Protein AF-A0A5D0UVF1-F1 (afdb_monomer)

Solvent-accessible surface area (backbone atoms only — not comparable to full-atom values): 6087 Å² total; per-residue (Å²): 141,87,81,91,83,87,84,90,69,58,69,71,60,46,59,52,40,72,70,41,96,49,42,67,57,56,53,49,51,56,50,47,57,51,50,53,52,51,51,51,52,45,49,56,36,40,75,74,74,41,82,81,47,72,66,57,51,59,72,47,60,85,73,64,78,80,74,50,73,65,56,49,52,51,52,52,52,53,52,48,28,57,74,72,70,63,58,80,59,79,81,69,72,82,76,127

Sequence (96 aa):
MTKRVTVSLPDDVAAYLEREENASAAVTDALRARMDRAAATAAMLRAVGIDVTDDGVAGVRGKLSPLTAEQRAENARRRAMLRDGTWPDADSTTAA

Radius of gyration: 18.61 Å; Cα contacts (8 Å, |Δi|>4): 19; chains: 1; bounding box: 33×49×39 Å

Structure (mmCIF, N/CA/C/O backbone):
data_AF-A0A5D0UVF1-F1
#
_entry.id   AF-A0A5D0UVF1-F1
#
loop_
_atom_site.group_PDB
_atom_site.id
_atom_site.type_symbol
_atom_site.label_atom_id
_atom_site.label_alt_id
_atom_site.label_comp_id
_atom_site.label_asym_id
_atom_site.label_entity_id
_atom_site.label_seq_id
_atom_site.pdbx_PDB_ins_code
_atom_site.Cartn_x
_atom_site.Cartn_y
_atom_site.Cartn_z
_atom_site.occupancy
_atom_site.B_iso_or_equiv
_atom_site.auth_seq_id
_atom_site.auth_comp_id
_atom_site.auth_asym_id
_atom_site.auth_atom_id
_atom_site.pdbx_PDB_model_num
ATOM 1 N N . MET A 1 1 ? -17.102 11.136 -10.861 1.00 68.56 1 MET A N 1
ATOM 2 C CA . MET A 1 1 ? -16.521 12.445 -10.482 1.00 68.56 1 MET A CA 1
ATOM 3 C C . MET A 1 1 ? -15.009 12.320 -10.405 1.00 68.56 1 MET A C 1
ATOM 5 O O . MET A 1 1 ? -14.539 11.287 -9.947 1.00 68.56 1 MET A O 1
ATOM 9 N N . THR A 1 2 ? -14.265 13.342 -10.827 1.00 83.69 2 THR A N 1
ATOM 10 C CA . THR A 1 2 ? -12.796 13.396 -10.731 1.00 83.69 2 THR A CA 1
ATOM 11 C C . THR A 1 2 ? -12.366 14.688 -10.027 1.00 83.69 2 THR A C 1
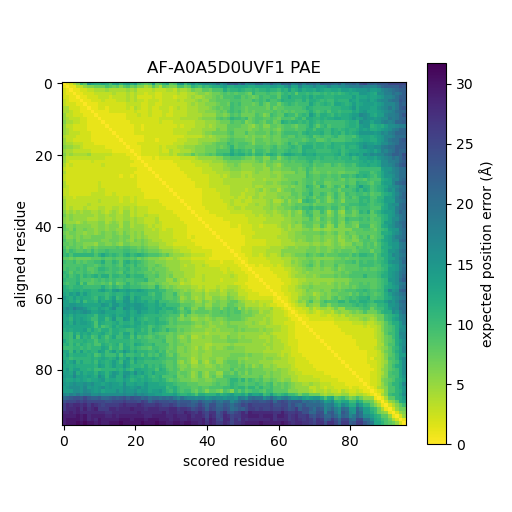ATOM 13 O O . THR A 1 2 ? -13.039 15.713 -10.127 1.00 83.69 2 THR A O 1
ATOM 16 N N . LYS A 1 3 ? -11.263 14.636 -9.271 1.00 92.19 3 LYS A N 1
ATOM 17 C CA . LYS A 1 3 ? -10.604 15.797 -8.653 1.00 92.19 3 LYS A CA 1
ATOM 18 C C . LYS A 1 3 ? -9.128 15.778 -9.037 1.00 92.19 3 LYS A C 1
ATOM 20 O O . LYS A 1 3 ? -8.521 14.712 -9.059 1.00 92.19 3 LYS A O 1
ATOM 25 N N . ARG A 1 4 ? -8.556 16.950 -9.318 1.00 93.31 4 ARG A N 1
ATOM 26 C CA . ARG A 1 4 ? -7.125 17.094 -9.609 1.00 93.31 4 ARG A CA 1
ATOM 27 C C . ARG A 1 4 ? -6.338 17.200 -8.305 1.00 93.31 4 ARG A C 1
ATOM 29 O O . ARG A 1 4 ? -6.686 18.007 -7.447 1.00 93.31 4 ARG A O 1
ATOM 36 N N . VAL A 1 5 ? -5.276 16.409 -8.189 1.00 93.31 5 VAL A N 1
ATOM 37 C CA . VAL A 1 5 ? -4.328 16.421 -7.069 1.00 93.31 5 VAL A CA 1
ATOM 38 C C . VAL A 1 5 ? -2.934 16.656 -7.645 1.00 93.31 5 VAL A C 1
ATOM 40 O O . VAL A 1 5 ? -2.578 16.034 -8.641 1.00 93.31 5 VAL A O 1
ATOM 43 N N . THR A 1 6 ? -2.164 17.559 -7.041 1.00 94.75 6 THR A N 1
ATOM 44 C CA . THR A 1 6 ? -0.769 17.833 -7.415 1.00 94.75 6 THR A CA 1
ATOM 45 C C . THR A 1 6 ? 0.137 17.350 -6.287 1.00 94.75 6 THR A C 1
ATOM 47 O O . THR A 1 6 ? -0.128 17.657 -5.126 1.00 94.75 6 THR A O 1
ATOM 50 N N . VAL A 1 7 ? 1.186 16.594 -6.618 1.00 93.56 7 VAL A N 1
ATOM 51 C CA . VAL A 1 7 ? 2.153 16.037 -5.659 1.00 93.56 7 VAL A CA 1
ATOM 52 C C . VAL A 1 7 ? 3.573 16.171 -6.200 1.00 93.56 7 VAL A C 1
ATOM 54 O O . VAL A 1 7 ? 3.770 16.146 -7.412 1.00 93.56 7 VAL A O 1
ATOM 57 N N . SER A 1 8 ? 4.549 16.280 -5.302 1.00 96.06 8 SER A N 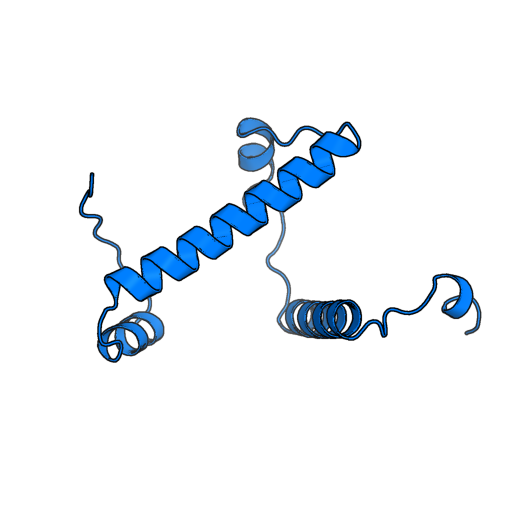1
ATOM 58 C CA . SER A 1 8 ? 5.970 16.171 -5.647 1.00 96.06 8 SER A CA 1
ATOM 59 C C . SER A 1 8 ? 6.421 14.718 -5.521 1.00 96.06 8 SER A C 1
ATOM 61 O O . SER A 1 8 ? 6.031 14.032 -4.573 1.00 96.06 8 SER A O 1
ATOM 63 N N . LEU A 1 9 ? 7.236 14.255 -6.467 1.00 94.62 9 LEU A N 1
ATOM 64 C CA . LEU A 1 9 ? 7.739 12.882 -6.535 1.00 94.62 9 LEU A CA 1
ATOM 65 C C . LEU A 1 9 ? 9.273 12.884 -6.586 1.00 94.62 9 LEU A C 1
ATOM 67 O O . LEU A 1 9 ? 9.848 13.872 -7.039 1.00 94.62 9 LEU A O 1
ATOM 71 N N . PRO A 1 10 ? 9.932 11.797 -6.151 1.00 96.94 10 PRO A N 1
ATOM 72 C CA . PRO A 1 10 ? 11.340 11.559 -6.456 1.00 96.94 10 PRO A CA 1
ATOM 73 C C . PRO A 1 10 ? 11.603 11.528 -7.969 1.00 96.94 10 PRO A C 1
ATOM 75 O O . PRO A 1 10 ? 10.752 11.057 -8.731 1.00 96.94 10 PRO A O 1
ATOM 78 N N . ASP A 1 11 ? 12.778 12.000 -8.390 1.00 96.81 11 ASP A N 1
ATOM 79 C CA . ASP A 1 11 ? 13.133 12.170 -9.808 1.00 96.81 11 ASP A CA 1
ATOM 80 C C . ASP A 1 11 ? 13.029 10.867 -10.614 1.00 96.81 11 ASP A C 1
ATOM 82 O O . ASP A 1 11 ? 12.545 10.861 -11.744 1.00 96.81 11 ASP A O 1
ATOM 86 N N . ASP A 1 12 ? 13.428 9.739 -10.027 1.00 96.62 12 ASP A N 1
ATOM 87 C CA . ASP A 1 12 ? 13.350 8.418 -10.655 1.00 96.62 12 ASP A CA 1
ATOM 88 C C . ASP A 1 12 ? 11.900 7.980 -10.911 1.00 96.62 12 ASP A C 1
ATOM 90 O O . ASP A 1 12 ? 11.588 7.415 -11.964 1.00 96.62 12 ASP A O 1
ATOM 94 N N . VAL A 1 13 ? 10.997 8.288 -9.978 1.00 95.69 13 VAL A N 1
ATOM 95 C CA . VAL A 1 13 ? 9.562 8.005 -10.105 1.00 95.69 13 VAL A CA 1
ATOM 96 C C . VAL A 1 13 ? 8.911 8.937 -11.127 1.00 95.69 13 VAL A C 1
ATOM 98 O O . VAL A 1 13 ? 8.095 8.481 -11.929 1.00 95.69 13 VAL A O 1
ATOM 101 N N . ALA A 1 14 ? 9.278 10.222 -11.133 1.00 96.38 14 ALA A N 1
ATOM 102 C CA . ALA A 1 14 ? 8.801 11.177 -12.129 1.00 96.38 14 ALA A CA 1
ATOM 103 C C . ALA A 1 14 ? 9.220 10.747 -13.544 1.00 96.38 14 ALA A C 1
ATOM 105 O O . ALA A 1 14 ? 8.361 10.581 -14.409 1.00 96.38 14 ALA A O 1
ATOM 106 N N . ALA A 1 15 ? 10.504 10.431 -13.739 1.00 96.31 15 ALA A N 1
ATOM 107 C CA . ALA A 1 15 ? 11.034 9.950 -15.012 1.00 96.31 15 ALA A CA 1
ATOM 108 C C . ALA A 1 15 ? 10.389 8.629 -15.463 1.00 96.31 15 ALA A C 1
ATOM 110 O O . ALA A 1 15 ? 10.269 8.371 -16.660 1.00 96.31 15 ALA A O 1
ATOM 111 N N . TYR A 1 16 ? 9.994 7.762 -14.524 1.00 95.19 16 TYR A N 1
ATOM 112 C CA . TYR A 1 16 ? 9.214 6.568 -14.841 1.00 95.19 16 TYR A CA 1
ATOM 113 C C . TYR A 1 16 ? 7.832 6.932 -15.395 1.00 95.19 16 TYR A C 1
ATOM 115 O O . TYR A 1 16 ? 7.472 6.463 -16.471 1.00 95.19 16 TYR A O 1
ATOM 123 N N . LEU A 1 17 ? 7.086 7.796 -14.699 1.00 95.06 17 LEU A N 1
ATOM 124 C CA . LEU A 1 17 ? 5.733 8.191 -15.102 1.00 95.06 17 LEU A CA 1
ATOM 125 C C . LEU A 1 17 ? 5.701 9.000 -16.403 1.00 95.06 17 LEU A C 1
ATOM 127 O O . LEU A 1 17 ? 4.737 8.887 -17.149 1.00 95.06 17 LEU A O 1
ATOM 131 N N . GLU A 1 18 ? 6.741 9.777 -16.703 1.00 94.75 18 GLU A N 1
ATOM 132 C CA . GLU A 1 18 ? 6.871 10.507 -17.973 1.00 94.75 18 GLU A CA 1
ATOM 133 C C . GLU A 1 18 ? 6.943 9.586 -19.199 1.00 94.75 18 GLU A C 1
ATOM 135 O O . GLU A 1 18 ? 6.604 10.009 -20.303 1.00 94.75 18 GLU A O 1
ATOM 140 N N . ARG A 1 19 ? 7.371 8.329 -19.021 1.00 95.69 19 ARG A N 1
ATOM 141 C CA . ARG A 1 19 ? 7.410 7.328 -20.099 1.00 95.69 19 ARG A CA 1
ATOM 142 C C . ARG A 1 19 ? 6.088 6.588 -20.287 1.00 95.69 19 ARG A C 1
ATOM 144 O O . ARG A 1 19 ? 5.920 5.920 -21.304 1.00 95.69 19 ARG A O 1
ATOM 151 N N . GLU A 1 20 ? 5.181 6.666 -19.319 1.00 95.31 20 GLU A N 1
ATOM 152 C CA . GLU A 1 20 ? 3.879 6.009 -19.394 1.00 95.31 20 GLU A CA 1
ATOM 153 C C . GLU A 1 20 ? 2.956 6.772 -20.348 1.00 95.31 20 GLU A C 1
ATOM 155 O O . GLU A 1 20 ? 2.811 7.990 -20.248 1.00 95.31 20 GLU A O 1
ATOM 160 N N . GLU A 1 21 ? 2.251 6.050 -21.221 1.00 94.50 21 GLU A N 1
ATOM 161 C CA . GLU A 1 21 ? 1.247 6.639 -22.122 1.00 94.50 21 GLU A CA 1
ATOM 162 C C . GLU A 1 21 ? 0.165 7.402 -21.337 1.00 94.50 21 GLU A C 1
ATOM 164 O O . GLU A 1 21 ? -0.339 8.438 -21.772 1.00 94.50 21 GLU A O 1
ATOM 169 N N . ASN A 1 22 ? -0.168 6.907 -20.139 1.00 95.06 22 ASN A N 1
ATOM 170 C CA . ASN A 1 22 ? -1.102 7.555 -19.233 1.00 95.06 22 ASN A CA 1
ATOM 171 C C . ASN A 1 22 ? -0.662 7.424 -17.769 1.00 95.06 22 ASN A C 1
ATOM 173 O O . ASN A 1 22 ? -1.135 6.563 -17.021 1.00 95.06 22 ASN A O 1
ATOM 177 N N . ALA A 1 23 ? 0.186 8.356 -17.332 1.00 94.06 23 ALA A N 1
ATOM 178 C CA . ALA A 1 23 ? 0.656 8.443 -15.949 1.00 94.06 23 ALA A CA 1
ATOM 179 C C . ALA A 1 23 ? -0.487 8.468 -14.915 1.00 94.06 23 ALA A C 1
ATOM 181 O O . ALA A 1 23 ? -0.391 7.852 -13.853 1.00 94.06 23 ALA A O 1
ATOM 182 N N . SER A 1 24 ? -1.594 9.161 -15.214 1.00 92.75 24 SER A N 1
ATOM 183 C CA . SER A 1 24 ? -2.716 9.285 -14.276 1.00 92.75 24 SER A CA 1
ATOM 184 C C . SER A 1 24 ? -3.452 7.960 -14.059 1.00 92.75 24 SER A C 1
ATOM 186 O O . SER A 1 24 ? -3.821 7.649 -12.924 1.00 92.75 24 SER A O 1
ATOM 188 N N . ALA A 1 25 ? -3.617 7.161 -15.117 1.00 94.12 25 ALA A N 1
ATOM 189 C CA . ALA A 1 25 ? -4.182 5.820 -15.028 1.00 94.12 25 ALA A CA 1
ATOM 190 C C . ALA A 1 25 ? -3.241 4.890 -14.252 1.00 94.12 25 ALA A C 1
ATOM 192 O O . ALA A 1 25 ? -3.674 4.288 -13.273 1.00 94.12 25 ALA A O 1
ATOM 193 N N . ALA A 1 26 ? -1.945 4.886 -14.588 1.00 93.81 26 ALA A N 1
ATOM 194 C CA . ALA A 1 26 ? -0.940 4.071 -13.903 1.00 93.81 26 ALA A CA 1
ATOM 195 C C . ALA A 1 26 ? -0.917 4.326 -12.382 1.00 93.81 26 ALA A C 1
ATOM 197 O O . ALA A 1 26 ? -0.972 3.390 -11.579 1.00 93.81 26 ALA A O 1
ATOM 198 N N . VAL A 1 27 ? -0.915 5.599 -11.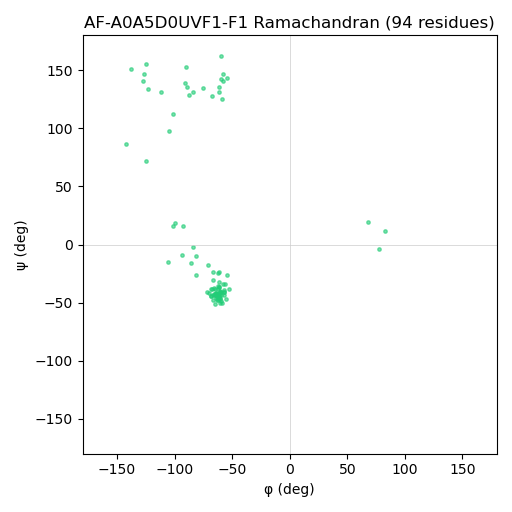969 1.00 93.75 27 VAL A N 1
ATOM 199 C CA . VAL A 1 27 ? -0.988 5.977 -10.548 1.00 93.75 27 VAL A CA 1
ATOM 200 C C . VAL A 1 27 ? -2.320 5.550 -9.929 1.00 93.75 27 VAL A C 1
ATOM 202 O O . VAL A 1 27 ? -2.337 4.999 -8.827 1.00 93.75 27 VAL A O 1
ATOM 205 N N . THR A 1 28 ? -3.438 5.781 -10.621 1.00 94.69 28 THR A N 1
ATOM 206 C CA . THR A 1 28 ? -4.772 5.431 -10.111 1.00 94.69 28 THR A CA 1
ATOM 207 C C . THR A 1 28 ? -4.903 3.930 -9.872 1.00 94.69 28 THR A C 1
ATOM 209 O O . THR A 1 28 ? -5.388 3.523 -8.814 1.00 94.69 28 THR A O 1
ATOM 212 N N . ASP A 1 29 ? -4.439 3.104 -10.803 1.00 94.50 29 ASP A N 1
ATOM 213 C CA . ASP A 1 29 ? -4.549 1.649 -10.715 1.00 94.50 29 ASP A CA 1
ATOM 214 C C . ASP A 1 29 ? -3.639 1.085 -9.622 1.00 94.50 29 ASP A C 1
ATOM 216 O O . ASP A 1 29 ? -4.076 0.262 -8.812 1.00 94.50 29 ASP A O 1
ATOM 220 N N . ALA A 1 30 ? -2.411 1.599 -9.503 1.00 92.75 30 ALA A N 1
ATOM 221 C CA . ALA A 1 30 ? -1.515 1.239 -8.408 1.00 92.75 30 ALA A CA 1
ATOM 222 C C . ALA A 1 30 ? -2.112 1.588 -7.031 1.00 92.75 30 ALA A C 1
ATOM 224 O O . ALA A 1 30 ? -2.015 0.796 -6.082 1.00 92.75 30 ALA A O 1
ATOM 225 N N . LEU A 1 31 ? -2.755 2.757 -6.913 1.00 94.25 31 LEU A N 1
ATOM 226 C CA . LEU A 1 31 ? -3.420 3.189 -5.684 1.00 94.25 31 LEU A CA 1
ATOM 227 C C . LEU A 1 31 ? -4.655 2.340 -5.371 1.00 94.25 31 LEU A C 1
ATOM 229 O O . LEU A 1 31 ? -4.793 1.900 -4.229 1.00 94.25 31 LEU A O 1
ATOM 233 N N . ARG A 1 32 ? -5.506 2.040 -6.360 1.00 93.50 32 ARG A N 1
ATOM 234 C CA . ARG A 1 32 ? -6.663 1.147 -6.176 1.00 93.50 32 ARG A CA 1
ATOM 235 C C . ARG A 1 32 ? -6.233 -0.241 -5.734 1.00 93.50 32 ARG A C 1
ATOM 237 O O . ARG A 1 32 ? -6.679 -0.700 -4.690 1.00 93.50 32 ARG A O 1
ATOM 244 N N . ALA A 1 33 ? -5.258 -0.840 -6.415 1.00 91.62 33 ALA A N 1
ATOM 245 C CA . ALA A 1 33 ? -4.728 -2.143 -6.027 1.00 91.62 33 ALA A CA 1
ATOM 246 C C . ALA A 1 33 ? -4.180 -2.139 -4.586 1.00 91.62 33 ALA A C 1
ATOM 248 O O . ALA A 1 33 ? -4.271 -3.138 -3.871 1.00 91.62 33 ALA A O 1
ATOM 249 N N . ARG A 1 34 ? -3.602 -1.020 -4.126 1.00 89.25 34 ARG A N 1
ATOM 250 C CA . ARG A 1 34 ? -3.187 -0.858 -2.726 1.00 89.25 34 ARG A CA 1
ATOM 251 C C . ARG A 1 34 ? -4.382 -0.774 -1.773 1.00 89.25 34 ARG A C 1
ATOM 253 O O . ARG A 1 34 ? -4.320 -1.397 -0.713 1.00 89.25 34 ARG A O 1
ATOM 260 N N . MET A 1 35 ? -5.419 -0.015 -2.120 1.00 89.56 35 MET A N 1
ATOM 261 C CA . MET A 1 35 ? -6.638 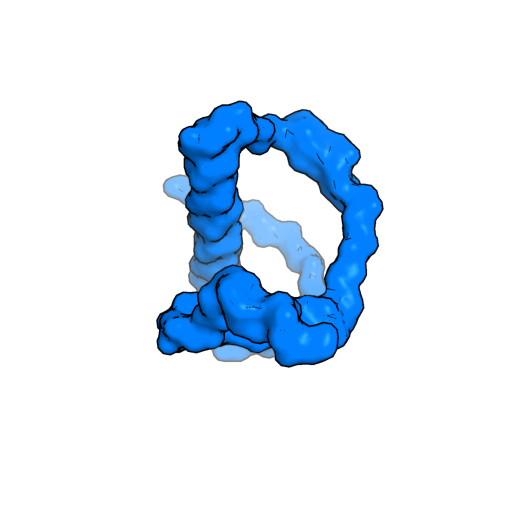0.123 -1.317 1.00 89.56 35 MET A CA 1
ATOM 262 C C . MET A 1 35 ? -7.382 -1.209 -1.195 1.00 89.56 35 MET A C 1
ATOM 264 O O . MET A 1 35 ? -7.715 -1.609 -0.082 1.00 89.56 35 MET A O 1
ATOM 268 N N . ASP A 1 36 ? -7.543 -1.934 -2.299 1.00 91.94 36 ASP A N 1
ATOM 269 C CA . ASP A 1 36 ? -8.244 -3.219 -2.335 1.00 91.94 36 ASP A CA 1
ATOM 270 C C . ASP A 1 36 ? -7.541 -4.261 -1.461 1.00 91.94 36 ASP A C 1
ATOM 272 O O . ASP A 1 36 ? -8.180 -4.950 -0.667 1.00 91.94 36 ASP A O 1
ATOM 276 N N . ARG A 1 37 ? -6.201 -4.319 -1.516 1.00 88.06 37 ARG A N 1
ATOM 277 C CA . ARG A 1 37 ? -5.417 -5.176 -0.613 1.00 88.06 37 ARG A CA 1
ATOM 278 C C . ARG A 1 37 ? -5.632 -4.819 0.856 1.00 88.06 37 ARG A C 1
ATOM 280 O O . ARG A 1 37 ? -5.781 -5.717 1.677 1.00 88.06 37 ARG A O 1
ATOM 287 N N . ALA A 1 38 ? -5.641 -3.530 1.197 1.00 87.19 38 ALA A N 1
ATOM 288 C CA . ALA A 1 38 ? -5.872 -3.097 2.574 1.00 87.19 38 ALA A CA 1
ATOM 289 C C . ALA A 1 38 ? -7.286 -3.468 3.054 1.00 87.19 38 ALA A C 1
ATOM 291 O O . ALA A 1 38 ? -7.443 -3.964 4.170 1.00 87.19 38 ALA A O 1
ATOM 292 N N . ALA A 1 39 ? -8.296 -3.293 2.196 1.00 89.50 39 ALA A N 1
ATOM 293 C CA . ALA A 1 39 ? -9.675 -3.669 2.484 1.00 89.50 39 ALA A CA 1
ATOM 294 C C . ALA A 1 39 ? -9.828 -5.184 2.689 1.00 89.50 39 ALA A C 1
ATOM 296 O O . ALA A 1 39 ? -10.485 -5.602 3.645 1.00 89.50 39 ALA A O 1
ATOM 297 N N . ALA A 1 40 ? -9.178 -5.999 1.851 1.00 90.56 40 ALA A N 1
ATOM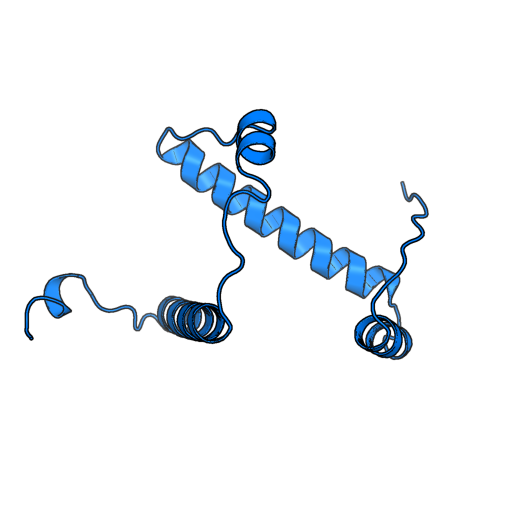 298 C CA . ALA A 1 40 ? -9.179 -7.454 1.980 1.00 90.56 40 ALA A CA 1
ATOM 299 C C . ALA A 1 40 ? -8.561 -7.906 3.313 1.00 90.56 40 ALA A C 1
ATOM 301 O O . ALA A 1 40 ? -9.164 -8.699 4.036 1.00 90.56 40 ALA A O 1
ATOM 302 N N . THR A 1 41 ? -7.406 -7.345 3.690 1.00 90.12 41 THR A N 1
ATOM 303 C CA . THR A 1 41 ? -6.775 -7.628 4.988 1.00 90.12 41 THR A CA 1
ATOM 304 C C . THR A 1 41 ? -7.678 -7.229 6.154 1.00 90.12 41 THR A C 1
ATOM 306 O O . THR A 1 41 ? -7.855 -8.010 7.085 1.00 90.12 41 THR A O 1
ATOM 309 N N . ALA A 1 42 ? -8.285 -6.040 6.108 1.00 91.00 42 ALA A N 1
ATOM 310 C CA . ALA A 1 42 ? -9.194 -5.593 7.161 1.00 91.00 42 ALA A C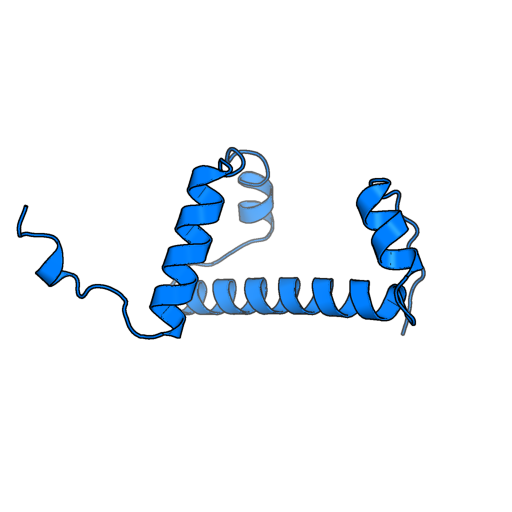A 1
ATOM 311 C C . ALA A 1 42 ? -10.431 -6.503 7.279 1.00 91.00 42 ALA A C 1
ATOM 313 O O . ALA A 1 42 ? -10.873 -6.798 8.386 1.00 91.00 42 ALA A O 1
ATOM 314 N N . ALA A 1 43 ? -10.972 -6.988 6.157 1.00 91.69 43 ALA A N 1
ATOM 315 C CA . ALA A 1 43 ? -12.078 -7.942 6.160 1.00 91.69 43 ALA A CA 1
ATOM 316 C C . ALA A 1 43 ? -11.681 -9.292 6.782 1.00 91.69 43 ALA A C 1
ATOM 318 O O . ALA A 1 43 ? -12.431 -9.823 7.598 1.00 91.69 43 ALA A O 1
ATOM 319 N N . MET A 1 44 ? -10.493 -9.810 6.451 1.00 94.00 44 MET A N 1
ATOM 320 C CA . MET A 1 44 ? -9.963 -11.048 7.032 1.00 94.00 44 MET A CA 1
ATOM 321 C C . MET A 1 44 ? -9.779 -10.935 8.550 1.00 94.00 44 MET A C 1
ATOM 323 O O . MET A 1 44 ? -10.162 -11.840 9.286 1.00 94.00 44 MET A O 1
ATOM 327 N N . LEU A 1 45 ? -9.235 -9.812 9.026 1.00 94.25 45 LEU A N 1
ATOM 328 C CA . LEU A 1 45 ? -9.060 -9.555 10.456 1.00 94.25 45 LEU A CA 1
ATOM 329 C C . LEU A 1 45 ? -10.407 -9.446 11.181 1.00 94.25 45 LEU A C 1
ATOM 331 O O . LEU A 1 45 ? -10.593 -10.066 12.228 1.00 94.25 45 LEU A O 1
ATOM 335 N N . ARG A 1 46 ? -11.388 -8.755 10.589 1.00 94.94 46 ARG A N 1
ATOM 336 C CA . ARG A 1 46 ? -12.741 -8.683 11.160 1.00 94.94 46 ARG A CA 1
ATOM 337 C C . ARG A 1 46 ? -13.408 -10.049 11.257 1.00 94.94 46 ARG A C 1
ATOM 339 O O . ARG A 1 46 ? -14.097 -10.306 12.238 1.00 94.94 46 ARG A O 1
ATOM 346 N N . ALA A 1 47 ? -13.178 -10.935 10.287 1.00 94.88 47 ALA A N 1
ATOM 347 C CA . ALA A 1 47 ? -13.718 -12.294 10.318 1.00 94.88 47 ALA A CA 1
ATOM 348 C C . ALA A 1 47 ? -13.213 -13.116 11.521 1.00 94.88 47 ALA A C 1
ATOM 350 O O . ALA A 1 47 ? -13.904 -14.032 11.956 1.00 94.88 47 ALA A O 1
ATOM 351 N N . VAL A 1 48 ? -12.052 -12.765 12.090 1.00 96.62 48 VAL A N 1
ATOM 352 C CA . VAL A 1 48 ? -11.508 -13.371 13.320 1.00 96.62 48 VAL A CA 1
ATOM 353 C C . VAL A 1 48 ? -11.725 -12.501 14.568 1.00 96.62 48 VAL A C 1
ATOM 355 O O . VAL A 1 48 ? -11.093 -12.724 15.597 1.00 96.62 48 VAL A O 1
ATOM 358 N N . GLY A 1 49 ? -12.618 -11.507 14.495 1.00 95.94 49 GLY A N 1
ATOM 359 C CA . GLY A 1 49 ? -12.986 -10.643 15.622 1.00 95.94 49 GLY A CA 1
ATOM 360 C C . GLY A 1 49 ? -12.032 -9.473 15.886 1.00 95.94 49 GLY A C 1
ATOM 361 O O . GLY A 1 49 ? -12.143 -8.829 16.927 1.00 95.94 49 GLY A O 1
ATOM 362 N N . ILE A 1 50 ? -11.105 -9.178 14.969 1.00 95.44 50 ILE A N 1
ATOM 363 C CA . ILE A 1 50 ? -10.169 -8.053 15.084 1.00 95.44 50 ILE A CA 1
ATOM 364 C C . ILE A 1 50 ? -10.657 -6.902 14.205 1.00 95.44 50 ILE A C 1
ATOM 366 O O . ILE A 1 50 ? -10.611 -6.986 12.978 1.00 95.44 50 ILE A O 1
ATOM 370 N N . ASP A 1 51 ? -11.083 -5.802 14.823 1.00 93.88 51 ASP A N 1
ATOM 371 C CA . ASP A 1 51 ? -11.464 -4.600 14.083 1.00 93.88 51 ASP A CA 1
ATOM 372 C C . ASP A 1 51 ? -10.271 -3.664 13.846 1.00 93.88 51 ASP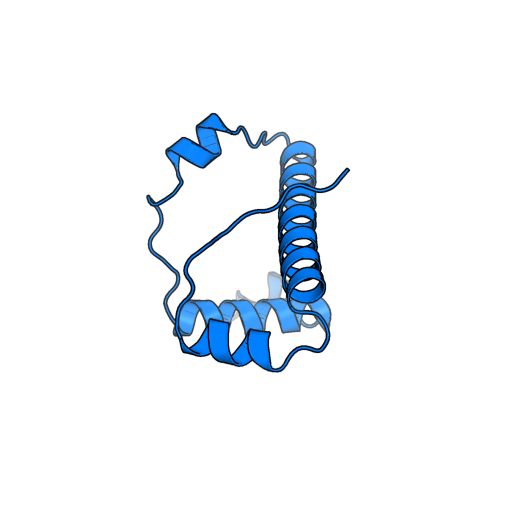 A C 1
ATOM 374 O O . ASP A 1 51 ? -9.459 -3.410 14.738 1.00 93.88 51 ASP A O 1
ATOM 378 N N . VAL A 1 52 ? -10.162 -3.147 12.621 1.00 89.94 52 VAL A N 1
ATOM 379 C CA . VAL A 1 52 ? -9.095 -2.225 12.210 1.00 89.94 52 VAL A CA 1
ATOM 380 C C . VAL A 1 52 ? -9.692 -0.829 12.115 1.00 89.94 52 VAL A C 1
ATOM 382 O O . VAL A 1 52 ? -10.305 -0.483 11.106 1.00 89.94 52 VAL A O 1
ATOM 385 N N . THR A 1 53 ? -9.509 -0.033 13.166 1.00 91.62 53 THR A N 1
ATOM 386 C CA . THR A 1 53 ? -10.039 1.333 13.247 1.00 91.62 53 THR A CA 1
ATOM 387 C C . THR A 1 53 ? -9.055 2.361 12.694 1.00 91.62 53 THR A C 1
ATOM 389 O O . THR A 1 53 ? -7.835 2.177 12.761 1.00 91.62 53 THR A O 1
ATOM 392 N N . ASP A 1 54 ? -9.576 3.483 12.192 1.00 88.62 54 ASP A N 1
ATOM 393 C CA . ASP A 1 54 ? -8.746 4.594 11.713 1.00 88.62 54 ASP A CA 1
ATOM 394 C C . ASP A 1 54 ? -7.853 5.162 12.827 1.00 88.62 54 ASP A C 1
ATOM 396 O O . ASP A 1 54 ? -6.667 5.412 12.597 1.00 88.62 54 ASP A O 1
ATOM 400 N N . ASP A 1 55 ? -8.383 5.273 14.049 1.00 91.94 55 ASP A N 1
ATOM 401 C CA . ASP A 1 55 ? -7.631 5.714 15.231 1.00 91.94 55 ASP A CA 1
ATOM 402 C C . ASP A 1 55 ? -6.507 4.738 15.591 1.00 91.94 55 ASP A C 1
ATOM 404 O O . ASP A 1 55 ? -5.384 5.153 15.887 1.00 91.94 55 ASP A O 1
ATOM 408 N N . GLY A 1 56 ? -6.772 3.430 15.511 1.00 90.25 56 GLY A N 1
ATOM 409 C CA . GLY A 1 56 ? -5.764 2.397 15.732 1.00 90.25 56 GLY A CA 1
ATOM 410 C C . GLY A 1 56 ? -4.646 2.481 14.696 1.00 90.25 56 GLY A C 1
ATOM 411 O O . GLY A 1 56 ? -3.466 2.492 15.053 1.00 90.25 56 GLY A O 1
ATOM 412 N N . VAL A 1 57 ? -5.006 2.624 13.415 1.00 89.00 57 VAL A N 1
ATOM 413 C CA . VAL A 1 57 ? -4.047 2.805 12.317 1.00 89.00 57 VAL A CA 1
ATOM 414 C C . VAL A 1 57 ? -3.216 4.070 12.521 1.00 89.00 57 VAL A C 1
ATOM 416 O O . VAL A 1 57 ? -1.992 4.015 12.385 1.00 89.00 57 VAL A O 1
ATOM 419 N N . ALA A 1 58 ? -3.841 5.199 12.859 1.00 89.88 58 ALA A N 1
ATOM 420 C CA . ALA A 1 58 ? -3.137 6.444 13.151 1.00 89.88 58 ALA A CA 1
ATOM 421 C C . ALA A 1 58 ? -2.187 6.283 14.349 1.00 89.88 58 ALA A C 1
ATOM 423 O O . ALA A 1 58 ? -1.041 6.728 14.291 1.00 89.88 58 ALA A O 1
ATOM 424 N N . GLY A 1 59 ? -2.627 5.567 15.385 1.00 89.75 59 GLY A N 1
ATOM 425 C CA . GLY A 1 59 ? -1.860 5.291 16.591 1.00 89.75 59 GLY A CA 1
ATOM 426 C C . GLY A 1 59 ? -0.634 4.404 16.377 1.00 89.75 59 GLY A C 1
ATOM 427 O O . GLY A 1 59 ? 0.294 4.486 17.180 1.00 89.75 59 GLY A O 1
ATOM 428 N N . VAL A 1 60 ? -0.584 3.579 15.327 1.00 88.06 60 VAL A N 1
ATOM 429 C CA . VAL A 1 60 ? 0.588 2.736 15.001 1.00 88.06 60 VAL A CA 1
ATOM 430 C C . VAL A 1 60 ? 1.397 3.246 13.807 1.00 88.06 60 VAL A C 1
ATOM 432 O O . VAL A 1 60 ? 2.541 2.826 13.608 1.00 88.06 60 VAL A O 1
ATOM 435 N N . ARG A 1 61 ? 0.838 4.157 13.003 1.00 85.31 61 ARG A N 1
ATOM 436 C CA . ARG A 1 61 ? 1.502 4.708 11.818 1.00 85.31 61 ARG A CA 1
ATOM 437 C C . ARG A 1 61 ? 2.815 5.384 12.215 1.00 85.31 61 ARG A C 1
ATOM 439 O O . ARG A 1 61 ? 2.848 6.250 13.078 1.00 85.31 61 ARG A O 1
ATOM 446 N N . GLY A 1 62 ? 3.906 4.969 11.575 1.00 83.69 62 GLY A N 1
ATOM 447 C CA . GLY A 1 62 ? 5.246 5.498 11.843 1.00 83.69 62 GLY A CA 1
ATOM 448 C C . GLY A 1 62 ? 5.922 4.960 13.110 1.00 83.69 62 GLY A C 1
ATOM 449 O O . GLY A 1 62 ? 7.087 5.271 13.323 1.00 83.69 62 GLY A O 1
ATOM 450 N N . LYS A 1 63 ? 5.248 4.132 13.924 1.00 88.31 63 LYS A N 1
ATOM 451 C CA . LYS A 1 63 ? 5.869 3.483 15.095 1.00 88.31 63 LYS A CA 1
ATOM 452 C C . LYS A 1 63 ? 6.678 2.240 14.737 1.00 88.31 63 LYS A C 1
ATOM 454 O O . LYS A 1 63 ? 7.592 1.874 15.466 1.00 88.31 63 LYS A O 1
ATOM 459 N N . LEU A 1 64 ? 6.325 1.579 13.637 1.00 84.12 64 LEU A N 1
ATOM 460 C CA . LEU A 1 64 ? 7.066 0.427 13.137 1.00 84.12 64 LEU A CA 1
ATOM 461 C C . LEU A 1 64 ? 8.186 0.896 12.213 1.00 84.12 64 LEU A C 1
ATOM 463 O O . LEU A 1 64 ? 7.936 1.636 11.258 1.00 84.12 64 LEU A O 1
ATOM 467 N N . SER A 1 65 ? 9.404 0.426 12.480 1.00 87.25 65 SER A N 1
ATOM 468 C CA . SER A 1 65 ? 10.541 0.642 11.591 1.00 87.25 65 SER A CA 1
ATOM 469 C C . SER A 1 65 ? 10.243 0.078 10.198 1.00 87.25 65 SER A C 1
ATOM 471 O O . SER A 1 65 ? 9.660 -1.008 10.088 1.00 87.25 65 SER A O 1
ATOM 473 N N . PRO A 1 66 ? 10.651 0.772 9.122 1.00 86.25 66 PRO A N 1
ATOM 474 C CA . PRO A 1 66 ? 10.596 0.207 7.784 1.00 86.25 66 PRO A CA 1
ATOM 475 C C . PRO A 1 66 ? 11.343 -1.125 7.733 1.00 86.25 66 PRO A C 1
ATOM 477 O O . PRO A 1 66 ? 12.398 -1.281 8.347 1.00 86.25 66 PRO A O 1
ATOM 480 N N . LEU A 1 67 ? 10.816 -2.072 6.959 1.00 88.88 67 LEU A N 1
ATOM 481 C CA . LEU A 1 67 ? 11.500 -3.337 6.724 1.00 88.88 67 LEU A CA 1
ATOM 482 C C . LEU A 1 67 ? 12.845 -3.094 6.027 1.00 88.88 67 LEU A C 1
ATOM 484 O O . LEU A 1 67 ? 12.920 -2.353 5.031 1.00 88.88 67 LEU A O 1
ATOM 488 N N . THR A 1 68 ? 13.885 -3.777 6.501 1.00 93.94 68 THR A N 1
ATOM 489 C CA . THR A 1 68 ? 15.196 -3.787 5.845 1.00 93.94 68 THR A CA 1
ATOM 490 C C . THR A 1 68 ? 15.079 -4.337 4.419 1.00 93.94 68 THR A C 1
ATOM 492 O O . THR A 1 68 ? 14.082 -4.964 4.044 1.00 93.94 68 THR A O 1
ATOM 495 N N . ALA A 1 69 ? 16.088 -4.083 3.582 1.00 92.31 69 ALA A N 1
ATOM 496 C CA . ALA A 1 69 ? 16.116 -4.632 2.225 1.00 92.31 69 ALA A CA 1
ATOM 497 C C . ALA A 1 69 ? 16.032 -6.169 2.235 1.00 92.31 69 ALA A C 1
ATOM 499 O O . ALA A 1 69 ? 15.265 -6.746 1.468 1.00 92.31 69 ALA A O 1
ATOM 500 N N . GLU A 1 70 ? 16.739 -6.803 3.168 1.00 94.56 70 GLU A N 1
ATOM 501 C CA . GLU A 1 70 ? 16.718 -8.249 3.385 1.00 94.56 70 GLU A CA 1
ATOM 502 C C . GLU A 1 70 ? 15.331 -8.750 3.806 1.00 94.56 70 GLU A C 1
ATOM 504 O O . GLU A 1 70 ? 14.785 -9.655 3.181 1.00 94.56 70 GLU A O 1
ATOM 509 N N . GLN A 1 71 ? 14.688 -8.097 4.780 1.00 94.69 71 GLN A N 1
ATOM 510 C CA . GLN A 1 71 ? 13.327 -8.452 5.201 1.00 94.69 71 GLN A CA 1
ATOM 511 C C . GLN A 1 71 ? 12.304 -8.289 4.067 1.00 94.69 71 GLN A C 1
ATOM 513 O O . GLN A 1 71 ? 11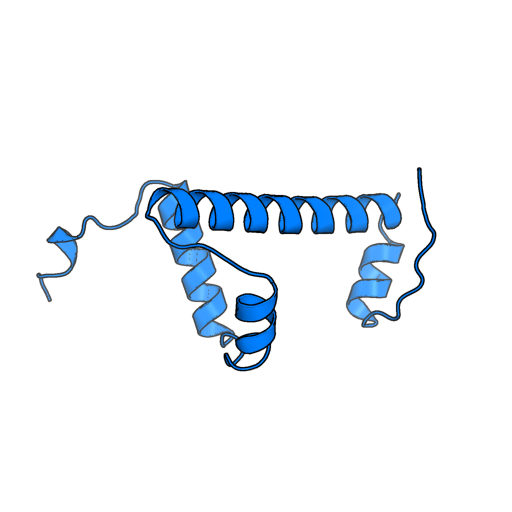.363 -9.076 3.950 1.00 94.69 71 GLN A O 1
ATOM 518 N N . ARG A 1 72 ? 12.465 -7.271 3.210 1.00 92.69 72 ARG A N 1
ATOM 519 C CA . ARG A 1 72 ? 11.620 -7.097 2.019 1.00 92.69 72 ARG A CA 1
ATOM 520 C C . ARG A 1 72 ? 11.836 -8.210 0.999 1.00 92.69 72 ARG A C 1
ATOM 522 O O . ARG A 1 72 ? 10.846 -8.708 0.465 1.00 92.69 72 ARG A O 1
ATOM 529 N N . ALA A 1 73 ? 13.086 -8.598 0.750 1.00 93.44 73 ALA A N 1
ATOM 530 C CA . ALA A 1 73 ? 13.417 -9.700 -0.149 1.00 93.44 73 ALA A CA 1
ATOM 531 C C . ALA A 1 73 ? 12.845 -11.031 0.364 1.00 93.44 73 ALA A C 1
ATOM 533 O O . ALA A 1 73 ? 12.185 -11.750 -0.386 1.00 93.44 73 ALA A O 1
ATOM 534 N N . GLU A 1 74 ? 12.989 -11.305 1.660 1.00 95.06 74 GLU A N 1
ATOM 535 C CA . GLU A 1 74 ? 12.438 -12.505 2.290 1.00 95.06 74 GLU A CA 1
ATOM 536 C C . GLU A 1 74 ? 10.902 -12.530 2.233 1.00 95.06 74 GLU A C 1
ATOM 538 O O . GLU A 1 74 ? 10.297 -13.537 1.865 1.00 95.06 74 GLU A O 1
ATOM 543 N N . ASN A 1 75 ? 10.240 -11.398 2.484 1.00 93.25 75 ASN A N 1
ATOM 544 C CA . ASN A 1 75 ? 8.789 -11.298 2.314 1.00 93.25 75 ASN A CA 1
ATOM 545 C C . ASN A 1 75 ? 8.347 -11.525 0.860 1.00 93.25 75 ASN A C 1
ATOM 547 O O . ASN A 1 75 ? 7.288 -12.113 0.629 1.00 93.25 75 ASN A O 1
ATOM 551 N N . ALA A 1 76 ? 9.126 -11.072 -0.127 1.00 91.94 76 ALA A N 1
ATOM 552 C CA . ALA A 1 76 ? 8.841 -11.332 -1.536 1.00 91.94 76 ALA A CA 1
ATOM 553 C C . ALA A 1 76 ? 8.970 -12.828 -1.868 1.00 91.94 76 ALA A C 1
ATOM 555 O O . ALA A 1 76 ? 8.076 -13.378 -2.516 1.00 91.94 76 ALA A O 1
ATOM 556 N N . ARG A 1 77 ? 10.011 -13.497 -1.354 1.00 94.25 77 ARG A N 1
ATOM 557 C CA . ARG A 1 77 ? 10.201 -14.949 -1.482 1.00 94.25 77 ARG A CA 1
ATOM 558 C C . ARG A 1 77 ? 9.029 -15.723 -0.878 1.00 94.25 77 ARG A C 1
ATOM 560 O O . ARG A 1 77 ? 8.421 -16.541 -1.559 1.00 94.25 77 ARG A O 1
ATOM 567 N N . ARG A 1 78 ? 8.651 -15.408 0.361 1.00 93.25 78 ARG A N 1
ATOM 568 C CA . ARG A 1 78 ? 7.511 -16.026 1.063 1.00 93.25 78 ARG A CA 1
ATOM 569 C C . ARG A 1 78 ? 6.196 -15.872 0.307 1.00 93.25 78 ARG A C 1
ATOM 571 O O . ARG A 1 78 ? 5.418 -16.814 0.210 1.00 93.25 78 ARG A O 1
ATOM 578 N N . ARG A 1 79 ? 5.954 -14.696 -0.277 1.00 90.25 79 ARG A N 1
ATOM 579 C CA . ARG A 1 79 ? 4.778 -14.462 -1.128 1.00 90.25 79 ARG A CA 1
ATOM 580 C C . ARG A 1 79 ? 4.805 -15.293 -2.407 1.00 90.25 79 ARG A C 1
ATOM 582 O O . ARG A 1 79 ? 3.745 -15.731 -2.835 1.00 90.25 79 ARG A O 1
ATOM 589 N N . ALA A 1 80 ? 5.974 -15.495 -3.016 1.00 92.56 80 ALA A N 1
ATOM 590 C CA . ALA A 1 80 ? 6.103 -16.408 -4.148 1.00 92.56 80 ALA A CA 1
ATOM 591 C C . ALA A 1 80 ? 5.752 -17.839 -3.725 1.00 92.56 80 ALA A C 1
ATOM 593 O O . ALA A 1 80 ? 4.872 -18.431 -4.330 1.00 92.56 80 ALA A O 1
ATOM 594 N N . MET A 1 81 ? 6.295 -18.314 -2.600 1.00 94.19 81 MET A N 1
ATOM 595 C CA . MET A 1 81 ? 5.986 -19.652 -2.083 1.00 94.19 81 MET A CA 1
ATOM 596 C C . MET A 1 81 ? 4.490 -19.869 -1.830 1.00 94.19 81 MET A C 1
ATOM 598 O O . MET A 1 81 ? 3.948 -20.898 -2.218 1.00 94.19 81 MET A O 1
ATOM 602 N N . LEU A 1 82 ? 3.804 -18.886 -1.231 1.00 91.62 82 LEU A N 1
ATOM 603 C CA . LEU A 1 82 ? 2.349 -18.942 -1.038 1.00 91.62 82 LEU A CA 1
ATOM 604 C C . LEU A 1 82 ? 1.586 -19.030 -2.365 1.00 91.62 82 LEU A C 1
ATOM 606 O O . LEU A 1 82 ? 0.622 -19.782 -2.457 1.00 91.62 82 LEU A O 1
ATOM 610 N N . ARG A 1 83 ? 2.000 -18.268 -3.387 1.00 89.25 83 ARG A N 1
ATOM 611 C CA . ARG A 1 83 ? 1.373 -18.323 -4.720 1.00 89.25 83 ARG A CA 1
ATOM 612 C C . ARG A 1 83 ? 1.617 -19.656 -5.415 1.00 89.25 83 ARG A C 1
ATOM 614 O O . ARG A 1 83 ? 0.711 -20.162 -6.065 1.00 89.25 83 ARG A O 1
ATOM 621 N N . ASP A 1 84 ? 2.813 -20.206 -5.251 1.00 94.19 84 ASP A N 1
ATOM 622 C CA . ASP A 1 84 ? 3.239 -21.442 -5.903 1.00 94.19 84 ASP A CA 1
ATOM 623 C C . ASP A 1 84 ? 2.784 -22.692 -5.126 1.00 94.19 84 ASP A C 1
ATOM 625 O O . AS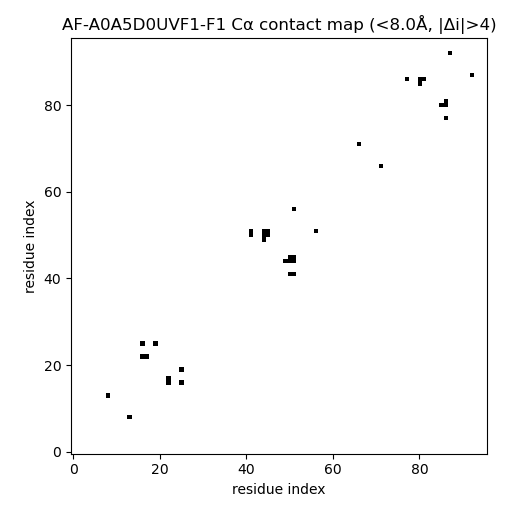P A 1 84 ? 3.046 -23.812 -5.552 1.00 94.19 84 ASP A O 1
ATOM 629 N N . GLY A 1 85 ? 2.123 -22.518 -3.973 1.00 92.38 85 GLY A N 1
ATOM 630 C CA . GLY A 1 85 ? 1.680 -23.618 -3.114 1.00 92.38 85 GLY A CA 1
ATOM 631 C C . GLY A 1 85 ? 2.828 -24.388 -2.452 1.00 92.38 85 GLY A C 1
ATOM 632 O O . GLY A 1 85 ? 2.635 -25.515 -2.016 1.00 92.38 85 GLY A O 1
ATOM 633 N N . THR A 1 86 ? 4.021 -23.796 -2.372 1.00 93.12 86 THR A N 1
ATOM 634 C CA . THR A 1 86 ? 5.234 -24.410 -1.799 1.00 93.12 86 THR A CA 1
ATOM 635 C C . THR A 1 86 ? 5.500 -23.953 -0.365 1.00 93.12 86 THR A C 1
ATOM 637 O O . THR A 1 86 ? 6.624 -24.044 0.133 1.00 93.12 86 THR A O 1
ATOM 640 N N . TRP A 1 87 ? 4.481 -23.404 0.303 1.00 89.44 87 TRP A N 1
ATOM 641 C CA . TRP A 1 87 ? 4.592 -23.017 1.704 1.00 89.44 87 TRP A CA 1
ATOM 642 C C . TRP A 1 87 ? 4.886 -24.259 2.559 1.00 89.44 87 TRP A C 1
ATOM 644 O O . TRP A 1 87 ? 4.200 -25.264 2.384 1.00 89.44 87 TRP A O 1
ATOM 654 N N . PRO A 1 88 ? 5.883 -24.225 3.461 1.00 84.50 88 PRO A N 1
ATOM 655 C CA . PRO A 1 88 ? 6.181 -25.380 4.286 1.00 84.50 88 PRO A CA 1
ATOM 656 C C . PRO A 1 88 ? 5.023 -25.622 5.253 1.00 84.50 88 PRO A C 1
ATOM 658 O O . PRO A 1 88 ? 4.623 -24.712 5.987 1.00 84.50 88 PRO A O 1
ATOM 661 N N . ASP A 1 89 ? 4.510 -26.849 5.282 1.00 80.00 89 ASP A N 1
ATOM 662 C CA . ASP A 1 89 ? 3.604 -27.277 6.342 1.00 80.00 89 ASP A CA 1
ATOM 663 C C . ASP A 1 89 ? 4.318 -27.157 7.693 1.00 80.00 89 ASP A C 1
ATOM 665 O O . ASP A 1 89 ? 5.525 -27.404 7.799 1.00 80.00 89 ASP A O 1
ATOM 669 N N . ALA A 1 90 ? 3.582 -26.755 8.731 1.00 65.25 90 ALA A N 1
ATOM 670 C CA . ALA A 1 90 ? 4.129 -26.465 10.059 1.00 65.25 90 ALA A CA 1
ATOM 671 C C . ALA A 1 90 ? 4.946 -27.634 10.652 1.00 65.25 90 ALA A C 1
ATOM 673 O O . ALA A 1 90 ? 5.894 -27.399 11.401 1.00 65.25 90 ALA A O 1
ATOM 674 N N . ASP A 1 91 ? 4.653 -28.867 10.235 1.00 58.56 91 ASP A N 1
ATOM 675 C CA . ASP A 1 91 ? 5.349 -30.085 10.666 1.00 58.56 91 ASP A CA 1
ATOM 676 C C . ASP A 1 91 ? 6.781 -30.210 10.110 1.00 58.56 91 ASP A C 1
ATOM 678 O O . ASP A 1 91 ? 7.601 -30.949 10.650 1.00 58.56 91 ASP A O 1
ATOM 682 N N . SER A 1 92 ? 7.131 -29.456 9.063 1.00 56.34 92 SER A N 1
ATOM 683 C CA . SER A 1 92 ? 8.472 -29.484 8.455 1.00 56.34 92 SER A CA 1
ATOM 684 C C . SER A 1 92 ? 9.520 -28.642 9.197 1.00 56.34 92 SER A C 1
ATOM 686 O O . SER A 1 92 ? 10.709 -28.746 8.903 1.00 56.34 92 SER A O 1
ATOM 688 N N . THR A 1 93 ? 9.109 -27.815 10.168 1.00 53.12 93 THR A N 1
ATOM 689 C CA . THR A 1 93 ? 10.015 -26.887 10.879 1.00 53.12 93 THR A CA 1
ATOM 690 C C . THR A 1 93 ? 10.585 -27.481 12.180 1.00 53.12 93 THR A C 1
ATOM 692 O O . THR A 1 93 ? 11.506 -26.913 12.757 1.00 53.12 93 THR A O 1
ATOM 695 N N . THR A 1 94 ? 10.107 -28.644 12.643 1.00 47.66 94 THR A N 1
ATOM 696 C CA . THR A 1 94 ? 10.586 -29.297 13.887 1.00 47.66 94 THR A CA 1
ATOM 697 C C . THR A 1 94 ? 11.724 -30.308 13.663 1.00 47.66 94 THR A C 1
ATOM 699 O O . THR A 1 94 ? 12.021 -31.109 14.544 1.00 47.66 94 THR A O 1
ATOM 702 N N . ALA A 1 95 ? 12.390 -30.285 12.507 1.00 40.09 95 ALA A N 1
ATOM 703 C CA . ALA A 1 95 ? 13.542 -31.143 12.225 1.00 40.09 95 ALA A CA 1
ATOM 704 C C . ALA A 1 95 ? 14.765 -30.312 11.804 1.00 40.09 95 ALA A C 1
ATOM 706 O O . ALA A 1 95 ? 15.143 -30.302 10.633 1.00 40.09 95 ALA A O 1
ATOM 707 N N . ALA A 1 96 ? 15.369 -29.603 12.759 1.00 36.09 96 ALA A N 1
ATOM 708 C CA . ALA A 1 96 ? 16.743 -29.105 12.673 1.00 36.09 96 ALA A CA 1
ATOM 709 C C . ALA A 1 96 ? 17.339 -28.957 14.077 1.00 36.09 96 ALA A C 1
ATOM 711 O O . ALA A 1 96 ? 16.666 -28.335 14.930 1.00 36.09 96 ALA A O 1
#

pLDDT: mean 88.89, std 11.67, range [36.09, 96.94]

Mean predicted aligned error: 8.32 Å

Foldseek 3Di:
DDDDDDDDDPPVVVVVLVPDPHSPVVVVVVVVVVVVVVVVVQVVCVVVVHHDDPVNCVVCVPVDDDDDPVRVVVVVVQVVCVVVVNHDDPVVVPPD

Secondary structure (DSSP, 8-state):
----------HHHHHHHHTSTTHHHHHHHHHHHHHHHHHHHHHHHHHTT----HHHHHHHTTTSPPPPHHHHHHHHHHHHHHHHT-PPPGGGGS--